Protein AF-K1RPN7-F1 (afdb_monomer_lite)

Foldseek 3Di:
DWDDDDNDIDDCPVPPVDDPDDPPCVVVVLVVCPVPDDLVCLVVVCVVVVDPVSCCPRPPVNPDPDPDDD

Sequence (70 aa):
MTETIGKITLNLDKYPGEDYYCDGSVEDEILDIVKKYSTVEYDRIIAERKSWPILYHLSALRENIVDFLP

Organism: NCBI:txid408170

Structure (mmCIF, N/CA/C/O backbone):
data_AF-K1RPN7-F1
#
_entry.id   AF-K1RPN7-F1
#
loop_
_atom_site.group_PDB
_atom_site.id
_atom_site.type_symbol
_atom_site.label_atom_id
_atom_site.label_alt_id
_atom_site.label_comp_id
_atom_site.label_asym_id
_atom_site.label_entity_id
_atom_site.label_seq_id
_atom_site.pdbx_PDB_ins_code
_atom_site.Cartn_x
_atom_site.Cartn_y
_atom_site.Cartn_z
_atom_site.occupancy
_atom_site.B_iso_or_equiv
_atom_site.auth_seq_id
_atom_site.auth_comp_id
_atom_site.auth_asym_id
_atom_site.auth_atom_id
_atom_site.pdbx_PDB_model_num
ATOM 1 N N . MET A 1 1 ? -23.571 -4.012 18.741 1.00 81.12 1 MET A N 1
ATOM 2 C CA . MET A 1 1 ? -22.779 -4.567 19.850 1.00 81.12 1 MET A CA 1
ATOM 3 C C . MET A 1 1 ? -21.936 -3.448 20.435 1.00 81.12 1 MET A C 1
ATOM 5 O O . MET A 1 1 ? -21.417 -2.652 19.664 1.00 81.12 1 MET A O 1
ATO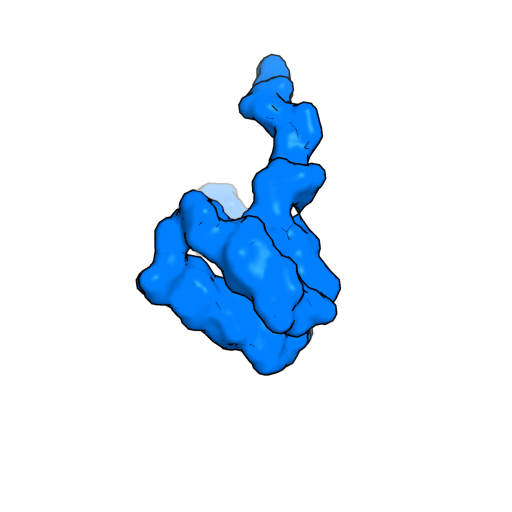M 9 N N . THR A 1 2 ? -21.822 -3.341 21.759 1.00 88.38 2 THR A N 1
ATOM 10 C CA . THR A 1 2 ? -20.954 -2.336 22.395 1.00 88.38 2 THR A CA 1
ATOM 11 C C . THR A 1 2 ? -19.783 -3.015 23.083 1.00 88.38 2 THR A C 1
ATOM 13 O O . THR A 1 2 ? -19.995 -3.955 23.848 1.00 88.38 2 THR A O 1
ATOM 16 N N . GLU A 1 3 ? -18.575 -2.527 22.830 1.00 92.19 3 GLU A N 1
ATOM 17 C CA . GLU A 1 3 ? -17.337 -3.029 23.428 1.00 92.19 3 GLU A CA 1
ATOM 18 C C . GLU A 1 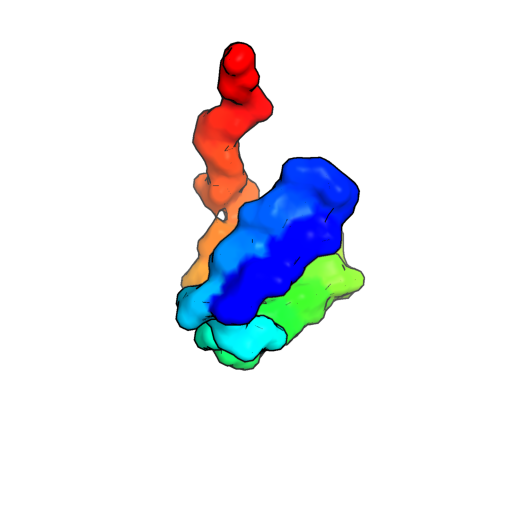3 ? -16.654 -1.905 24.211 1.00 92.19 3 GLU A C 1
ATOM 20 O O . GLU A 1 3 ? -16.627 -0.762 23.757 1.00 92.19 3 GLU A O 1
ATOM 25 N N . THR A 1 4 ? -16.107 -2.211 25.388 1.00 94.25 4 THR A N 1
ATOM 26 C CA . THR A 1 4 ? -15.399 -1.224 26.213 1.00 94.25 4 THR A CA 1
ATOM 27 C C . THR A 1 4 ? -13.912 -1.533 26.234 1.00 94.25 4 THR A C 1
ATOM 29 O O . THR A 1 4 ? -13.501 -2.583 26.725 1.00 94.25 4 THR A O 1
ATOM 32 N N . ILE A 1 5 ? -13.103 -0.584 25.766 1.00 93.25 5 ILE A N 1
ATOM 33 C CA . ILE A 1 5 ? -11.642 -0.665 25.774 1.00 93.25 5 ILE A CA 1
ATOM 34 C C . ILE A 1 5 ? -11.108 0.478 26.641 1.00 93.25 5 ILE A C 1
ATOM 36 O O . ILE A 1 5 ? -11.221 1.662 26.311 1.00 93.25 5 ILE A O 1
ATOM 40 N N . GLY A 1 6 ? -10.543 0.131 27.799 1.00 93.56 6 GLY A N 1
ATOM 41 C CA . GLY A 1 6 ? -10.107 1.108 28.796 1.00 93.56 6 GLY A CA 1
ATOM 42 C C . GLY A 1 6 ? -11.278 1.950 29.317 1.00 93.56 6 GLY A C 1
ATOM 43 O O . GLY A 1 6 ? -12.135 1.444 30.034 1.00 93.56 6 GLY A O 1
ATOM 44 N N . LYS A 1 7 ? -11.297 3.245 28.973 1.00 95.31 7 LYS A N 1
ATOM 45 C CA . LYS A 1 7 ? -12.376 4.192 29.326 1.00 95.31 7 LYS A CA 1
ATOM 46 C C . LYS A 1 7 ? -13.288 4.549 28.142 1.00 95.31 7 LYS A C 1
ATOM 48 O O . LYS A 1 7 ? -14.143 5.417 28.289 1.00 95.31 7 LYS A O 1
ATOM 53 N N . ILE A 1 8 ? -13.078 3.939 26.975 1.00 94.06 8 ILE A N 1
ATOM 54 C CA . ILE A 1 8 ? -13.830 4.221 25.747 1.00 94.06 8 ILE A CA 1
ATOM 55 C C . ILE A 1 8 ? -14.850 3.107 25.518 1.00 94.06 8 ILE A C 1
ATOM 57 O O . ILE A 1 8 ? -14.494 1.931 25.571 1.00 94.06 8 ILE A O 1
ATOM 61 N N . THR A 1 9 ? -16.091 3.483 25.208 1.00 95.50 9 THR A N 1
ATOM 62 C CA . THR A 1 9 ? -17.132 2.557 24.747 1.00 95.50 9 THR A CA 1
ATOM 63 C C . THR A 1 9 ? -17.321 2.723 23.244 1.00 95.50 9 THR A C 1
ATOM 65 O O . THR A 1 9 ? -17.732 3.785 22.778 1.00 95.50 9 THR A O 1
ATOM 68 N N . LEU A 1 10 ? -17.023 1.673 22.487 1.00 92.12 10 LEU A N 1
ATOM 69 C CA . LEU A 1 10 ? -17.213 1.594 21.045 1.00 92.12 10 LEU A CA 1
ATOM 70 C C . LEU A 1 10 ? -18.618 1.066 20.739 1.00 92.12 10 LEU A C 1
ATOM 72 O O . LEU A 1 10 ? -19.060 0.084 21.336 1.00 92.12 10 LEU A O 1
ATOM 76 N N . ASN A 1 11 ? -19.313 1.696 19.789 1.00 93.81 11 ASN A N 1
ATOM 77 C CA . ASN A 1 11 ? -20.523 1.137 19.190 1.00 93.81 11 ASN A CA 1
ATOM 78 C C . ASN A 1 11 ? -20.156 0.465 17.858 1.00 93.81 11 ASN A C 1
ATOM 80 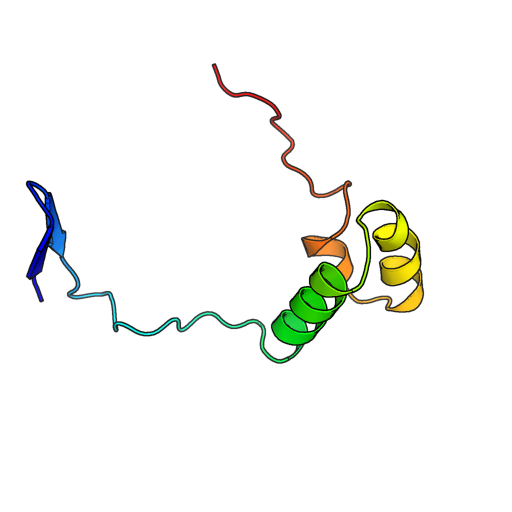O O . ASN A 1 11 ? -19.768 1.138 16.907 1.00 93.81 11 ASN A O 1
ATOM 84 N N . LEU A 1 12 ? -20.314 -0.855 17.803 1.00 90.75 12 LEU A N 1
ATOM 85 C CA . LEU A 1 12 ? -19.994 -1.706 16.659 1.00 90.75 12 LEU A CA 1
ATOM 86 C C . LEU A 1 12 ? -21.244 -2.149 15.877 1.00 90.75 12 LEU A C 1
ATOM 88 O O . LEU A 1 12 ? -21.161 -3.048 15.056 1.00 90.75 12 LEU A O 1
ATOM 92 N N . ASP A 1 13 ? -22.420 -1.546 16.089 1.00 92.88 13 ASP A N 1
ATOM 93 C CA . ASP A 1 13 ? -23.670 -1.904 15.383 1.00 92.88 13 ASP A CA 1
ATOM 94 C C . ASP A 1 13 ? -23.562 -1.829 13.850 1.00 92.88 13 ASP A C 1
ATOM 96 O O . ASP A 1 13 ? -24.366 -2.431 13.138 1.00 92.88 13 ASP A O 1
ATOM 100 N N . LYS A 1 14 ? -22.602 -1.051 13.339 1.00 87.81 14 LYS A N 1
ATOM 101 C CA . LYS A 1 14 ? -22.317 -0.886 11.906 1.00 87.81 14 LYS A CA 1
ATOM 102 C C . LYS A 1 14 ? -20.962 -1.454 11.494 1.00 87.81 14 LYS A C 1
ATOM 104 O O . LYS A 1 14 ? -20.595 -1.312 10.333 1.00 87.81 14 LYS A O 1
ATOM 109 N N . TYR A 1 15 ? -20.232 -2.064 12.426 1.00 86.00 15 TYR A N 1
ATOM 110 C CA . TYR A 1 15 ? -18.945 -2.677 12.146 1.00 86.00 15 TYR A CA 1
ATOM 111 C C . TYR A 1 15 ? -19.120 -4.199 12.103 1.00 86.00 15 TYR A C 1
ATOM 113 O O . TYR A 1 15 ? -19.379 -4.812 13.137 1.00 86.00 15 TYR A O 1
ATOM 121 N N . PRO A 1 16 ? -19.018 -4.817 10.921 1.00 85.69 16 PRO A N 1
ATOM 122 C CA . PRO A 1 16 ? -19.278 -6.244 10.735 1.00 85.69 16 PRO A CA 1
ATOM 123 C C . PRO A 1 16 ? -18.180 -7.147 11.325 1.00 85.69 16 PRO A C 1
ATOM 125 O O . PRO A 1 16 ? -18.364 -8.357 11.395 1.00 85.69 16 PRO A O 1
ATOM 128 N N . GLY A 1 17 ? -17.046 -6.577 11.751 1.00 84.81 17 GLY A N 1
ATOM 129 C CA . GLY A 1 17 ? -15.876 -7.342 12.193 1.00 84.81 17 GLY A CA 1
ATOM 130 C C . GLY A 1 17 ? -15.048 -7.932 11.047 1.00 84.81 17 GLY A C 1
ATOM 131 O O . GLY A 1 17 ? -14.135 -8.710 11.300 1.00 84.81 17 GLY A O 1
ATOM 132 N N . GLU A 1 18 ? -15.355 -7.561 9.806 1.00 83.31 18 GLU A N 1
ATOM 133 C CA . GLU A 1 18 ? -14.627 -7.943 8.600 1.00 83.31 18 GLU A CA 1
ATOM 134 C C . GLU A 1 18 ? -14.398 -6.714 7.714 1.00 83.31 18 GLU A C 1
ATOM 136 O O . GLU A 1 18 ? -15.231 -5.802 7.650 1.00 83.31 18 GLU A O 1
ATOM 141 N N . ASP A 1 19 ? -13.252 -6.677 7.042 1.00 78.44 19 ASP A N 1
ATOM 142 C CA . ASP A 1 19 ? -12.938 -5.611 6.100 1.00 78.44 19 ASP A CA 1
ATOM 143 C C . ASP A 1 19 ? -13.632 -5.903 4.765 1.00 78.44 19 ASP A C 1
ATOM 145 O O . ASP A 1 19 ? -13.282 -6.835 4.044 1.00 78.44 19 ASP A O 1
ATOM 149 N N . TYR A 1 20 ? -14.653 -5.106 4.440 1.00 77.88 20 TYR A N 1
ATOM 150 C CA . TYR A 1 20 ? -15.388 -5.224 3.173 1.00 77.88 20 TYR A CA 1
ATOM 151 C C . TYR A 1 20 ? -14.703 -4.548 1.990 1.00 77.88 20 TYR A C 1
ATOM 153 O O . TYR A 1 20 ? -15.066 -4.806 0.843 1.00 77.88 20 TYR A O 1
ATOM 161 N N . TYR A 1 21 ? -13.765 -3.644 2.257 1.00 78.75 21 TYR A N 1
ATOM 162 C CA . TYR A 1 21 ? -13.017 -2.971 1.210 1.00 78.75 21 TYR A CA 1
ATOM 163 C C . TYR A 1 21 ? -11.806 -3.822 0.838 1.00 78.75 21 TYR A C 1
ATOM 165 O O . TYR A 1 21 ? -10.948 -4.070 1.679 1.00 78.75 21 TYR A O 1
ATOM 173 N N . CYS A 1 22 ? -11.760 -4.262 -0.414 1.00 79.06 22 CYS A N 1
ATOM 174 C CA . CYS A 1 22 ? -10.602 -4.908 -1.009 1.00 79.06 22 CYS A CA 1
ATOM 175 C C . CYS A 1 22 ? -10.598 -4.548 -2.495 1.00 79.06 22 CYS A C 1
ATOM 177 O O . CYS A 1 22 ? -11.557 -4.865 -3.206 1.00 79.06 22 CYS A O 1
ATOM 179 N N . ASP A 1 23 ? -9.524 -3.928 -2.982 1.00 79.19 23 ASP A N 1
ATOM 180 C CA . ASP A 1 23 ? -9.330 -3.672 -4.420 1.00 79.19 23 ASP A CA 1
ATOM 181 C C . ASP A 1 23 ? -8.962 -4.957 -5.209 1.00 79.19 23 ASP A C 1
ATOM 183 O O . ASP A 1 23 ? -8.566 -4.928 -6.379 1.00 79.19 23 ASP A O 1
ATOM 187 N N . GLY A 1 24 ? -9.136 -6.126 -4.583 1.00 86.88 24 GLY A N 1
ATOM 188 C CA . GLY A 1 24 ? -8.929 -7.445 -5.164 1.00 86.88 24 GLY A CA 1
ATOM 189 C C . GLY A 1 24 ? -7.449 -7.766 -5.345 1.00 86.88 24 GLY A C 1
ATOM 190 O O . GLY A 1 24 ? -6.601 -7.373 -4.550 1.00 86.88 24 GLY A O 1
ATOM 191 N N . SER A 1 25 ? -7.117 -8.461 -6.436 1.00 90.44 25 SER A N 1
ATOM 192 C CA . SER A 1 25 ? -5.748 -8.926 -6.713 1.00 90.44 25 SER A CA 1
ATOM 193 C C . SER A 1 25 ? -4.709 -7.806 -6.833 1.00 90.44 25 SER A C 1
ATOM 195 O O . SER A 1 25 ? -3.512 -8.081 -6.847 1.00 90.44 25 SER A O 1
ATOM 197 N N . VAL A 1 26 ? -5.140 -6.548 -6.974 1.00 92.38 26 VAL A N 1
ATOM 198 C CA . VAL A 1 26 ? -4.219 -5.415 -7.079 1.00 92.38 26 VAL A CA 1
ATOM 199 C C . VAL A 1 26 ? -3.563 -5.081 -5.740 1.00 92.38 26 VAL A C 1
ATOM 201 O O . VAL A 1 26 ? -2.410 -4.658 -5.731 1.00 92.38 26 VAL A O 1
ATOM 204 N N . GLU A 1 27 ? -4.250 -5.312 -4.615 1.00 91.50 27 GLU A N 1
ATOM 205 C CA . GLU A 1 27 ? -3.677 -5.104 -3.280 1.00 91.50 27 GLU A CA 1
ATOM 206 C C . GLU A 1 27 ? -2.525 -6.074 -3.030 1.00 91.50 27 GLU A C 1
ATOM 208 O O . GLU A 1 27 ? -1.471 -5.667 -2.540 1.00 91.50 27 GLU A O 1
ATOM 213 N N . ASP A 1 28 ? -2.685 -7.330 -3.451 1.00 94.50 28 ASP A N 1
ATOM 214 C CA . ASP A 1 28 ? -1.628 -8.337 -3.378 1.00 94.50 28 ASP A CA 1
ATOM 215 C C . ASP A 1 28 ? -0.407 -7.941 -4.220 1.00 94.50 28 ASP A C 1
ATOM 217 O O . ASP A 1 28 ? 0.731 -8.097 -3.771 1.00 94.50 28 ASP A O 1
ATOM 221 N N . GLU A 1 29 ? -0.617 -7.391 -5.423 1.00 95.81 29 GLU A N 1
ATOM 222 C CA . GLU A 1 29 ? 0.479 -6.918 -6.277 1.00 95.81 29 GLU A CA 1
ATOM 223 C C . GLU A 1 29 ? 1.208 -5.722 -5.650 1.00 95.81 29 GLU A C 1
ATOM 225 O O . GLU A 1 29 ? 2.440 -5.702 -5.604 1.00 95.81 29 GLU A O 1
ATOM 230 N N . ILE A 1 30 ? 0.466 -4.744 -5.126 1.00 95.75 30 ILE A N 1
ATOM 231 C CA . ILE A 1 30 ? 1.045 -3.589 -4.431 1.00 95.75 30 ILE A CA 1
ATOM 232 C C . ILE A 1 30 ? 1.851 -4.060 -3.213 1.00 95.75 30 ILE A C 1
ATOM 234 O O . ILE A 1 30 ? 2.992 -3.630 -3.026 1.00 95.75 30 ILE A O 1
ATOM 238 N N . LEU A 1 31 ? 1.304 -4.981 -2.415 1.00 95.81 31 LEU A N 1
ATOM 239 C CA . LEU A 1 31 ? 1.981 -5.539 -1.247 1.00 95.81 31 LEU A CA 1
ATOM 240 C C . LEU A 1 31 ? 3.262 -6.290 -1.633 1.00 95.81 31 LEU A C 1
ATOM 242 O O . LEU A 1 31 ? 4.276 -6.173 -0.941 1.00 95.81 31 LEU A O 1
ATOM 246 N N . ASP A 1 32 ? 3.237 -7.057 -2.723 1.00 97.50 32 ASP A N 1
ATOM 247 C CA . ASP A 1 32 ? 4.411 -7.765 -3.235 1.00 97.50 32 ASP A CA 1
ATOM 248 C C . ASP A 1 32 ? 5.507 -6.795 -3.695 1.00 97.50 32 ASP A C 1
ATOM 250 O O . ASP A 1 32 ? 6.682 -6.991 -3.371 1.00 97.50 32 ASP A O 1
ATOM 254 N N . ILE A 1 33 ? 5.128 -5.711 -4.381 1.00 97.50 33 ILE A N 1
ATOM 255 C CA . ILE A 1 33 ? 6.061 -4.670 -4.822 1.00 97.50 33 ILE A CA 1
ATOM 256 C C . ILE A 1 33 ? 6.745 -4.017 -3.615 1.00 97.50 33 ILE A C 1
ATOM 258 O O . ILE A 1 33 ? 7.974 -3.970 -3.562 1.00 97.50 33 ILE A O 1
ATOM 262 N N . VAL A 1 34 ? 5.968 -3.580 -2.621 1.00 96.75 34 VAL A N 1
ATOM 263 C CA . VAL A 1 34 ? 6.492 -2.896 -1.424 1.00 96.75 34 VAL A CA 1
ATOM 264 C C . VAL A 1 34 ? 7.410 -3.802 -0.597 1.00 96.75 34 VAL A C 1
ATOM 266 O O . VAL A 1 34 ? 8.353 -3.328 0.031 1.00 96.75 34 VAL A O 1
ATOM 269 N N . LYS A 1 35 ? 7.175 -5.120 -0.598 1.00 97.62 35 LYS A N 1
ATOM 270 C CA . LYS A 1 35 ? 8.039 -6.086 0.102 1.00 97.62 35 LYS A CA 1
ATOM 271 C C . LYS A 1 35 ? 9.371 -6.338 -0.602 1.00 97.62 35 LYS A C 1
ATOM 273 O O . LYS A 1 35 ? 10.348 -6.668 0.068 1.00 97.62 35 LYS A O 1
ATOM 278 N N . LYS A 1 36 ? 9.396 -6.278 -1.934 1.00 98.19 36 LYS A N 1
ATOM 279 C CA . LYS A 1 36 ? 10.539 -6.725 -2.749 1.00 98.19 36 LYS A CA 1
ATOM 280 C C . LYS A 1 36 ? 11.442 -5.597 -3.218 1.00 98.19 36 LYS A C 1
ATOM 282 O O . LYS A 1 36 ? 12.621 -5.849 -3.454 1.00 98.19 36 LYS A O 1
ATOM 287 N N . TYR A 1 37 ? 10.897 -4.398 -3.379 1.00 97.81 37 TYR A N 1
ATOM 288 C CA . TYR A 1 37 ? 11.588 -3.281 -4.005 1.00 97.81 37 TYR A CA 1
ATOM 289 C C . TYR A 1 37 ? 11.697 -2.098 -3.057 1.00 97.81 37 TYR A C 1
ATOM 291 O O . TYR A 1 37 ? 10.859 -1.878 -2.18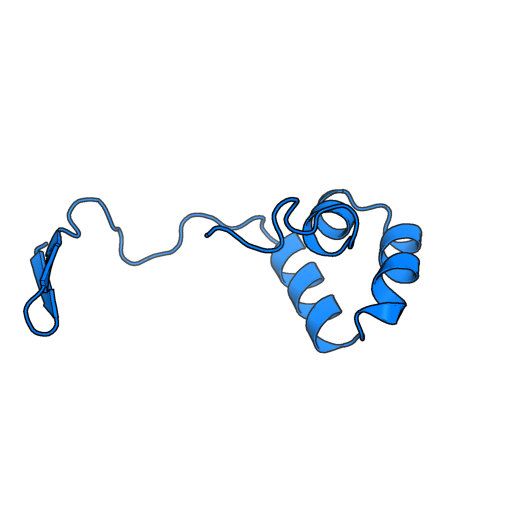5 1.00 97.81 37 TYR A O 1
ATOM 299 N N . SER A 1 38 ? 12.747 -1.314 -3.256 1.00 96.31 38 SER A N 1
ATOM 300 C CA . SER A 1 38 ? 12.915 -0.035 -2.576 1.00 96.31 38 SER A CA 1
ATOM 301 C C . SER A 1 38 ? 12.153 1.079 -3.301 1.00 96.31 38 SER A C 1
ATOM 303 O O . SER A 1 38 ? 11.891 0.991 -4.501 1.00 96.31 38 SER A O 1
ATOM 305 N N . THR A 1 39 ? 11.826 2.164 -2.594 1.00 94.75 39 THR A N 1
ATOM 306 C CA . THR A 1 39 ? 11.060 3.295 -3.155 1.00 94.75 39 THR A CA 1
ATOM 307 C C . THR A 1 39 ? 11.725 3.928 -4.380 1.00 94.75 39 THR A C 1
ATOM 309 O O . THR A 1 39 ? 11.031 4.376 -5.288 1.00 94.75 39 THR A O 1
ATOM 312 N N . VAL A 1 40 ? 13.061 3.899 -4.469 1.00 96.25 40 VAL A N 1
ATOM 313 C CA . VAL A 1 40 ? 13.812 4.412 -5.632 1.00 96.25 40 VAL A CA 1
ATOM 314 C C . VAL A 1 40 ? 13.567 3.614 -6.919 1.00 96.25 40 VAL A C 1
ATOM 316 O O . VAL A 1 40 ? 13.883 4.084 -8.007 1.00 96.25 40 VAL A O 1
ATOM 319 N N . GLU A 1 41 ? 13.007 2.407 -6.820 1.00 97.56 41 GLU A N 1
ATOM 320 C CA . GLU A 1 41 ? 12.694 1.551 -7.966 1.00 97.56 41 GLU A CA 1
ATOM 321 C C . GLU A 1 41 ? 11.252 1.722 -8.460 1.00 97.56 41 GLU A C 1
ATOM 323 O O . GLU A 1 41 ? 10.914 1.227 -9.540 1.00 97.56 41 GLU A O 1
ATOM 328 N N . TYR A 1 42 ? 10.397 2.416 -7.701 1.00 96.69 42 TYR A N 1
ATOM 329 C CA . TYR A 1 42 ? 8.965 2.496 -7.987 1.00 96.69 42 TYR A CA 1
ATOM 330 C C . TYR A 1 42 ? 8.673 3.169 -9.325 1.00 96.69 42 TYR A C 1
ATOM 332 O O . TYR A 1 42 ? 7.852 2.649 -10.074 1.00 96.69 42 TYR A O 1
ATOM 340 N N . ASP A 1 43 ? 9.391 4.231 -9.697 1.00 96.31 43 ASP A N 1
ATOM 341 C CA . ASP A 1 43 ? 9.188 4.907 -10.987 1.00 96.31 43 ASP A CA 1
ATOM 342 C C . ASP A 1 43 ? 9.377 3.957 -12.180 1.00 96.31 43 ASP A C 1
ATOM 344 O O . ASP A 1 43 ? 8.582 3.958 -13.126 1.00 96.31 43 ASP A O 1
ATOM 348 N N . ARG A 1 44 ? 10.391 3.080 -12.114 1.00 97.69 44 ARG A N 1
ATOM 349 C CA . ARG A 1 44 ? 10.621 2.047 -13.135 1.00 97.69 44 ARG A CA 1
ATOM 350 C C . ARG A 1 44 ? 9.464 1.050 -13.168 1.00 97.69 44 ARG A C 1
ATOM 352 O O . ARG A 1 44 ? 8.950 0.742 -14.241 1.00 97.69 44 ARG A O 1
ATOM 359 N N . ILE A 1 45 ? 9.043 0.559 -12.004 1.00 97.69 45 ILE A N 1
ATOM 360 C CA . ILE A 1 45 ? 7.964 -0.433 -11.880 1.00 97.69 45 ILE A CA 1
ATOM 361 C C . ILE A 1 45 ? 6.637 0.137 -12.393 1.00 97.69 45 ILE A C 1
ATOM 363 O O . ILE A 1 45 ? 5.937 -0.527 -13.156 1.00 97.69 45 ILE A O 1
ATOM 367 N N . ILE A 1 46 ? 6.314 1.378 -12.032 1.00 97.12 46 ILE A N 1
ATOM 368 C CA . ILE A 1 46 ? 5.128 2.108 -12.489 1.00 97.12 46 ILE A CA 1
ATOM 369 C C . ILE A 1 46 ? 5.120 2.200 -14.021 1.00 97.12 46 ILE A C 1
ATOM 371 O O . ILE A 1 46 ? 4.117 1.858 -14.656 1.00 97.12 46 ILE A O 1
ATOM 375 N N . ALA A 1 47 ? 6.242 2.608 -14.624 1.00 96.94 47 ALA A N 1
ATOM 376 C CA . ALA A 1 47 ? 6.372 2.735 -16.074 1.00 96.94 47 ALA A CA 1
ATOM 377 C C . ALA A 1 47 ? 6.231 1.388 -16.810 1.00 96.94 47 ALA A C 1
ATOM 379 O O . ALA A 1 47 ? 5.635 1.327 -17.889 1.00 96.94 47 ALA A O 1
ATOM 380 N N . GLU A 1 48 ? 6.753 0.304 -16.229 1.00 97.50 48 GLU A N 1
ATOM 381 C CA . GLU A 1 48 ? 6.659 -1.052 -16.780 1.00 97.50 48 GLU A CA 1
ATOM 382 C C . GLU A 1 48 ? 5.243 -1.631 -16.667 1.00 97.50 48 GLU A C 1
ATOM 384 O O . GLU A 1 48 ? 4.725 -2.189 -17.637 1.00 97.50 48 GLU A O 1
ATOM 389 N N . ARG A 1 49 ? 4.606 -1.496 -15.497 1.00 95.56 49 ARG A N 1
ATOM 390 C CA 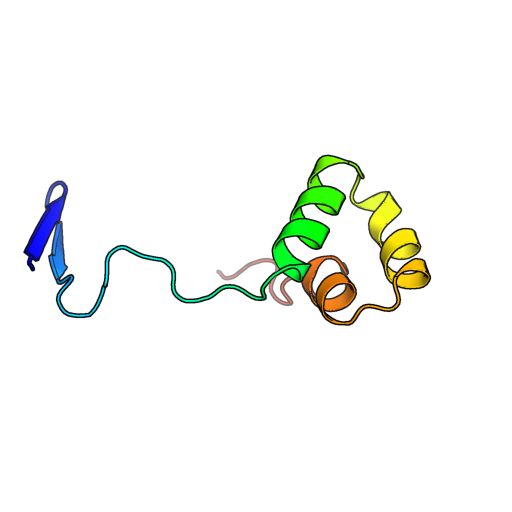. ARG A 1 49 ? 3.286 -2.078 -15.211 1.00 95.56 49 ARG A CA 1
ATOM 391 C C . ARG A 1 49 ? 2.147 -1.352 -15.909 1.00 95.56 49 ARG A C 1
ATOM 393 O O . ARG A 1 49 ? 1.165 -1.998 -16.263 1.00 95.56 49 ARG A O 1
ATOM 400 N N . LYS A 1 50 ? 2.260 -0.031 -16.103 1.00 95.38 50 LYS A N 1
ATOM 401 C CA . LYS A 1 50 ? 1.214 0.809 -16.725 1.00 95.38 50 LYS A CA 1
ATOM 402 C C . LYS A 1 50 ? -0.156 0.634 -16.053 1.00 95.38 50 LYS A C 1
ATOM 404 O O . LYS A 1 50 ? -1.196 0.684 -16.705 1.00 95.38 50 LYS A O 1
ATOM 409 N N . SER A 1 51 ? -0.136 0.404 -14.742 1.00 94.75 51 SER A N 1
ATOM 410 C CA . SER A 1 51 ? -1.310 0.131 -13.917 1.00 94.75 51 SER A CA 1
ATOM 411 C C . SER A 1 51 ? -1.662 1.373 -13.110 1.00 94.75 51 SER A C 1
ATOM 413 O O . SER A 1 51 ? -0.818 1.913 -12.391 1.00 94.75 51 SER A O 1
ATOM 415 N N . TRP A 1 52 ? -2.907 1.833 -13.241 1.00 93.56 52 TRP A N 1
ATOM 416 C CA . TRP A 1 52 ? -3.374 3.027 -12.540 1.00 93.56 52 TRP A CA 1
ATOM 417 C C . TRP A 1 52 ? -3.318 2.882 -11.011 1.00 93.56 52 TRP A C 1
ATOM 419 O O . TRP A 1 52 ? -2.757 3.777 -10.387 1.00 93.56 52 TRP A O 1
ATOM 429 N N . PRO A 1 53 ? -3.789 1.782 -10.390 1.00 93.94 53 PRO A N 1
ATOM 430 C CA . PRO A 1 53 ? -3.647 1.586 -8.946 1.00 93.94 53 PRO A CA 1
ATOM 431 C C . PRO A 1 53 ? -2.189 1.624 -8.472 1.00 93.94 53 PRO A C 1
ATOM 433 O O . PRO A 1 53 ? -1.875 2.297 -7.496 1.00 93.94 53 PRO A O 1
ATOM 436 N N . ILE A 1 54 ? -1.268 0.987 -9.201 1.00 95.12 54 ILE A N 1
ATOM 437 C CA . ILE A 1 54 ? 0.160 0.989 -8.839 1.00 95.12 54 ILE A CA 1
ATOM 438 C C . ILE A 1 54 ? 0.727 2.413 -8.886 1.00 95.12 54 ILE A C 1
ATOM 440 O O . ILE A 1 54 ? 1.385 2.838 -7.941 1.00 95.12 54 ILE A O 1
ATOM 444 N N . LEU A 1 55 ? 0.428 3.177 -9.943 1.00 94.94 55 LEU A N 1
ATOM 445 C CA . LEU A 1 55 ? 0.793 4.595 -10.021 1.00 94.94 55 LEU A CA 1
ATOM 446 C C . LEU A 1 55 ? 0.182 5.389 -8.858 1.00 94.94 55 LEU A C 1
ATOM 448 O O 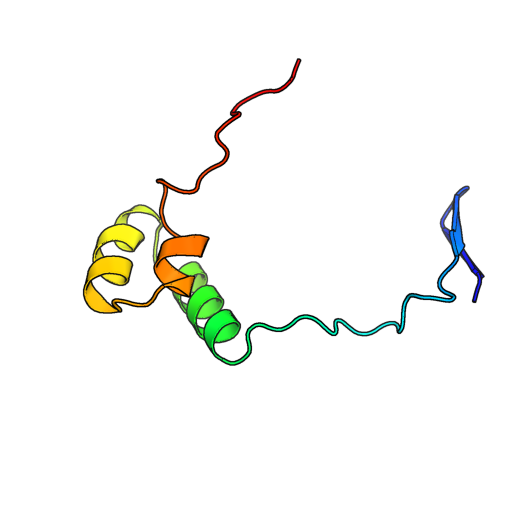. LEU A 1 55 ? 0.874 6.168 -8.210 1.00 94.94 55 LEU A O 1
ATOM 452 N N . TYR A 1 56 ? -1.110 5.200 -8.605 1.00 92.88 56 TYR A N 1
ATOM 453 C CA . TYR A 1 56 ? -1.867 5.951 -7.612 1.00 92.88 56 TYR A CA 1
ATOM 454 C C . TYR A 1 56 ? -1.323 5.759 -6.193 1.00 92.88 56 TYR A C 1
ATOM 456 O O . TYR A 1 56 ? -1.242 6.731 -5.445 1.00 92.88 56 TYR A O 1
ATOM 464 N N . HIS A 1 57 ? -0.949 4.527 -5.840 1.00 92.38 57 HIS A N 1
ATOM 465 C CA . HIS A 1 57 ? -0.485 4.176 -4.499 1.00 92.38 57 HIS A CA 1
ATOM 466 C C . HIS A 1 57 ? 1.021 4.359 -4.290 1.00 92.38 57 HIS A C 1
ATOM 468 O O . HIS A 1 57 ? 1.428 4.631 -3.165 1.00 92.38 57 HIS A O 1
ATOM 474 N N . LEU A 1 58 ? 1.851 4.188 -5.328 1.00 94.38 58 LEU A N 1
ATOM 475 C CA . LEU A 1 58 ? 3.313 4.151 -5.170 1.00 94.38 58 LEU A CA 1
ATOM 476 C C . LEU A 1 58 ? 4.041 5.387 -5.709 1.00 94.38 58 LEU A C 1
ATOM 478 O O . LEU A 1 58 ? 5.232 5.546 -5.450 1.00 94.38 58 LEU A O 1
ATOM 482 N N . SER A 1 59 ? 3.376 6.255 -6.475 1.00 94.25 59 SER A N 1
ATOM 483 C CA . SER A 1 59 ? 4.024 7.449 -7.018 1.00 94.25 59 SER A CA 1
ATOM 484 C C . SER A 1 59 ? 4.217 8.522 -5.951 1.00 94.25 59 SER A C 1
ATOM 486 O O . SER A 1 59 ? 3.250 8.961 -5.328 1.00 94.25 59 SER A O 1
ATOM 488 N N . ALA A 1 60 ? 5.436 9.057 -5.854 1.00 90.31 60 ALA A N 1
ATOM 489 C CA . ALA A 1 60 ? 5.732 10.220 -5.016 1.00 90.31 60 ALA A CA 1
ATOM 490 C C . ALA A 1 60 ? 4.912 11.468 -5.411 1.00 90.31 60 ALA A C 1
ATOM 492 O O . ALA A 1 60 ? 4.656 12.342 -4.593 1.00 90.31 60 ALA A O 1
ATOM 493 N N . LEU A 1 61 ? 4.411 11.542 -6.653 1.00 86.38 61 LEU A N 1
ATOM 494 C CA . LEU A 1 61 ? 3.532 12.631 -7.109 1.00 86.38 61 LEU A CA 1
ATOM 495 C C . LEU A 1 61 ? 2.160 12.639 -6.410 1.00 86.38 61 LEU A C 1
ATOM 497 O O . LEU A 1 61 ? 1.407 13.605 -6.541 1.00 86.38 61 LEU A O 1
ATOM 501 N N . ARG A 1 62 ? 1.806 11.543 -5.729 1.00 85.06 62 ARG A N 1
ATOM 502 C CA . ARG A 1 62 ? 0.569 11.374 -4.959 1.00 85.06 62 ARG A CA 1
ATOM 503 C C . ARG A 1 62 ? 0.809 11.399 -3.449 1.00 85.06 62 ARG A C 1
ATOM 505 O O . ARG A 1 62 ? -0.127 11.115 -2.703 1.00 85.06 62 ARG A O 1
ATOM 512 N N . GLU A 1 63 ? 2.015 11.751 -3.002 1.00 78.81 63 GLU A N 1
ATOM 513 C CA . GLU A 1 63 ? 2.267 12.011 -1.586 1.00 78.81 63 GLU A CA 1
ATOM 514 C C . GLU A 1 63 ? 1.386 13.157 -1.069 1.00 78.81 63 GLU A C 1
ATOM 516 O O . GLU A 1 63 ? 0.796 13.933 -1.832 1.00 78.81 63 GLU A O 1
ATOM 521 N N . ASN A 1 64 ? 1.236 13.217 0.255 1.00 75.25 64 ASN A N 1
ATOM 522 C CA . ASN A 1 64 ? 0.409 14.232 0.889 1.00 75.25 64 ASN A CA 1
ATOM 523 C C . ASN A 1 64 ? 0.872 15.628 0.465 1.00 75.25 64 ASN A C 1
ATOM 525 O O . ASN A 1 64 ? 2.027 15.990 0.626 1.00 75.25 64 ASN A O 1
ATOM 529 N N . ILE A 1 65 ? -0.071 16.439 -0.020 1.00 76.12 65 ILE A N 1
ATOM 530 C CA . ILE A 1 65 ? 0.184 17.841 -0.395 1.00 76.12 65 ILE A CA 1
ATOM 531 C C . ILE A 1 65 ? 0.611 18.666 0.831 1.00 76.12 65 ILE A C 1
ATOM 533 O O . ILE A 1 65 ? 1.240 19.715 0.705 1.00 76.12 65 ILE A O 1
ATOM 537 N N . VAL A 1 66 ? 0.230 18.210 2.025 1.00 72.62 66 VAL A N 1
ATOM 538 C CA . VAL A 1 66 ? 0.531 18.870 3.286 1.00 72.62 66 VAL A CA 1
ATOM 539 C C . VAL A 1 66 ? 1.538 18.034 4.062 1.00 72.62 66 VAL A C 1
ATOM 541 O O . VAL A 1 66 ? 1.176 17.029 4.670 1.00 72.62 66 VAL A O 1
ATOM 544 N N . ASP A 1 67 ? 2.783 18.502 4.078 1.00 73.19 67 ASP A N 1
ATOM 545 C CA . ASP A 1 67 ? 3.863 17.901 4.869 1.00 73.19 67 ASP A CA 1
ATOM 546 C C . ASP A 1 67 ? 3.711 18.174 6.376 1.00 73.19 67 ASP A C 1
ATOM 548 O O . ASP A 1 67 ? 4.270 17.455 7.204 1.00 73.19 67 ASP A O 1
ATOM 552 N N . PHE A 1 68 ? 2.950 19.210 6.756 1.00 76.81 68 PHE A N 1
ATOM 553 C CA . PHE A 1 68 ? 2.715 19.584 8.151 1.00 76.81 68 PHE A CA 1
ATOM 554 C C . PHE A 1 68 ? 1.433 20.417 8.329 1.00 76.81 68 PHE A C 1
ATOM 556 O O . PHE A 1 68 ? 1.216 21.393 7.609 1.00 76.81 68 PHE A O 1
ATOM 563 N N . LEU A 1 69 ? 0.611 20.062 9.324 1.00 69.94 69 LEU A N 1
ATOM 564 C CA . LEU A 1 69 ? -0.481 20.896 9.842 1.00 69.94 69 LEU A CA 1
ATOM 565 C C . LEU A 1 69 ? -0.091 21.407 11.246 1.00 69.94 69 LEU A C 1
ATOM 567 O O . LEU A 1 69 ? 0.425 20.604 12.025 1.00 69.94 69 LEU A O 1
ATOM 571 N N . PRO A 1 70 ? -0.296 22.706 11.546 1.00 76.19 70 PRO A N 1
ATOM 572 C CA . PRO A 1 70 ? 0.138 23.357 12.788 1.00 76.19 70 PRO A CA 1
ATOM 573 C C . PRO A 1 70 ? -0.562 22.859 14.055 1.00 76.19 70 PRO A C 1
ATOM 575 O O . PRO A 1 70 ? -1.718 22.387 13.963 1.00 76.19 70 PRO A O 1
#

Radius of gyration: 17.98 Å; chains: 1; bounding box: 38×32×46 Å

pLDDT: mean 90.13, std 7.67, range [69.94, 98.19]

Secondary structure (DSSP, 8-state):
-EEEETTEEEE-TT--SS-----THHHHHHHHHHHHS-GGGHHHHHHHH--HHHHHHH-GGGS-S-S---